Protein AF-A0A969UZ25-F1 (afdb_monomer_lite)

Secondary structure (DSSP, 8-state):
------------HHHHHHHHHHHHHHHHTT--SHHHHHHHHHHHHHHHHHHHTS-TTSTTHHHHHHHHHHHHHHHHHHHTT-

Foldseek 3Di:
DDDPPDPDPPPQLQVLLVVLQVVLVVLVVPDPDLVSLVSSLVSLVSSLVSLVVHDPPDPCVVVSVVCNVVSVVSNVVSVVRD

pLDDT: mean 91.43, std 16.79, range [39.06, 98.88]

Radius of gyration: 15.26 Å; chains: 1; bounding box: 50×14×36 Å

Structure (mmCIF, N/CA/C/O backbone):
data_AF-A0A969UZ25-F1
#
_entry.id   AF-A0A969UZ25-F1
#
loop_
_atom_site.group_PDB
_atom_site.id
_atom_site.type_symbol
_atom_site.label_atom_id
_atom_site.label_alt_id
_atom_site.label_comp_id
_atom_site.label_asym_id
_atom_site.label_entity_id
_atom_site.label_seq_id
_atom_site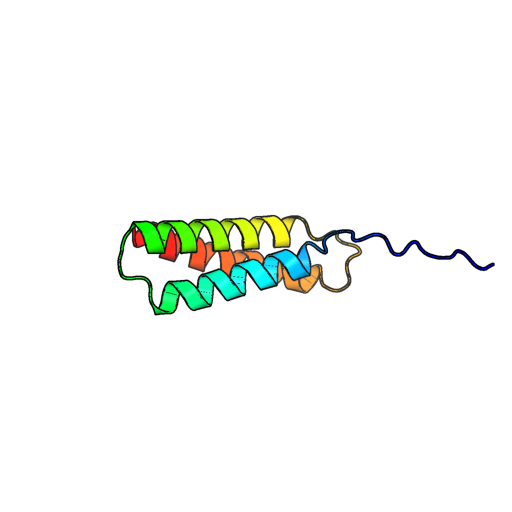.pdbx_PDB_ins_code
_atom_site.Cartn_x
_atom_site.Cartn_y
_atom_site.Cartn_z
_atom_site.occupancy
_atom_site.B_iso_or_equiv
_atom_site.auth_seq_id
_atom_site.auth_comp_id
_atom_site.auth_asym_id
_atom_site.auth_atom_id
_atom_site.pdbx_PDB_model_num
ATOM 1 N N . MET A 1 1 ? 37.492 0.922 -21.437 1.00 39.06 1 MET A N 1
ATOM 2 C CA . MET A 1 1 ? 36.050 1.140 -21.213 1.00 39.06 1 MET A CA 1
ATOM 3 C C . MET A 1 1 ? 35.747 0.717 -19.791 1.00 39.06 1 MET A C 1
ATOM 5 O O . MET A 1 1 ? 35.505 -0.452 -19.545 1.00 39.06 1 MET A O 1
ATOM 9 N N . THR A 1 2 ? 35.876 1.635 -18.844 1.00 48.06 2 THR A N 1
ATOM 10 C CA . THR A 1 2 ? 35.474 1.413 -17.453 1.00 48.06 2 THR A CA 1
ATOM 11 C C . THR A 1 2 ? 34.769 2.683 -17.030 1.00 48.06 2 THR A C 1
ATOM 13 O O . THR A 1 2 ? 35.412 3.632 -16.588 1.00 48.06 2 THR A O 1
ATOM 16 N N . SER A 1 3 ? 33.464 2.731 -17.276 1.00 47.00 3 SER A N 1
ATOM 17 C CA . SER A 1 3 ? 32.610 3.700 -16.606 1.00 47.00 3 SER A CA 1
ATOM 18 C C . SER A 1 3 ? 32.381 3.164 -15.195 1.00 47.00 3 SER A C 1
ATOM 20 O O . SER A 1 3 ? 31.884 2.044 -15.060 1.00 47.00 3 SER A O 1
ATOM 22 N N . PRO A 1 4 ? 32.789 3.885 -14.142 1.00 52.75 4 PRO A N 1
ATOM 23 C CA . PRO A 1 4 ? 32.277 3.616 -12.817 1.00 52.75 4 PRO A CA 1
ATOM 24 C C . PRO A 1 4 ? 30.854 4.172 -12.812 1.00 52.75 4 PRO A C 1
ATOM 26 O O . PRO A 1 4 ? 30.675 5.386 -12.758 1.00 52.75 4 PRO A O 1
ATOM 29 N N . ASP A 1 5 ? 29.841 3.317 -12.929 1.00 44.06 5 ASP A N 1
ATOM 30 C CA . ASP A 1 5 ? 28.471 3.754 -12.666 1.00 44.06 5 ASP A CA 1
ATOM 31 C C . ASP A 1 5 ? 28.319 3.987 -11.160 1.00 44.06 5 ASP A C 1
ATOM 33 O O . ASP A 1 5 ? 28.041 3.095 -10.363 1.00 44.06 5 ASP A O 1
ATOM 37 N N . THR A 1 6 ? 28.676 5.212 -10.783 1.00 45.78 6 THR A N 1
ATOM 38 C CA . THR A 1 6 ? 27.994 6.086 -9.837 1.00 45.78 6 THR A CA 1
ATOM 39 C C . THR A 1 6 ? 27.065 5.359 -8.863 1.00 45.78 6 THR A C 1
ATOM 41 O O . THR A 1 6 ? 25.856 5.262 -9.055 1.00 45.78 6 THR A O 1
ATOM 44 N N . THR A 1 7 ? 27.634 4.918 -7.746 1.00 45.66 7 THR A N 1
ATOM 45 C CA . THR A 1 7 ? 26.919 4.686 -6.490 1.00 45.66 7 THR A CA 1
ATOM 46 C C . THR A 1 7 ? 26.287 6.000 -6.018 1.00 45.66 7 THR A C 1
ATOM 48 O O . THR A 1 7 ? 26.858 6.720 -5.201 1.00 45.66 7 THR A O 1
ATOM 51 N N . ALA A 1 8 ? 25.125 6.340 -6.564 1.00 44.91 8 ALA A N 1
ATOM 52 C CA . ALA A 1 8 ? 24.243 7.378 -6.062 1.00 44.91 8 ALA A CA 1
ATOM 53 C C . ALA A 1 8 ? 22.880 6.735 -5.822 1.00 44.91 8 ALA A C 1
ATOM 55 O O . ALA A 1 8 ? 22.284 6.172 -6.737 1.00 44.91 8 ALA A O 1
ATOM 56 N N . THR A 1 9 ? 22.438 6.805 -4.570 1.00 47.66 9 THR A N 1
ATOM 57 C CA . THR A 1 9 ? 21.123 6.464 -4.018 1.00 47.66 9 THR A CA 1
ATOM 58 C C . THR A 1 9 ? 19.971 7.064 -4.836 1.00 47.66 9 THR A C 1
ATOM 60 O O . THR A 1 9 ? 19.298 7.993 -4.403 1.00 47.66 9 THR A O 1
ATOM 63 N N . SER A 1 10 ? 19.737 6.560 -6.043 1.00 58.34 10 SER A N 1
ATOM 64 C CA . SER A 1 10 ? 18.487 6.786 -6.756 1.00 58.34 10 SER A CA 1
ATOM 65 C C . SER A 1 10 ? 17.470 5.893 -6.062 1.00 58.34 10 SER A C 1
ATOM 67 O O . SER A 1 10 ? 17.621 4.671 -6.082 1.00 58.34 10 SER A O 1
ATOM 69 N N . ALA A 1 11 ? 16.518 6.490 -5.344 1.00 73.75 11 ALA A N 1
ATOM 70 C CA . ALA A 1 11 ? 15.431 5.744 -4.722 1.00 73.75 11 ALA A CA 1
ATOM 71 C C . ALA A 1 11 ? 14.752 4.898 -5.809 1.00 73.75 11 ALA A C 1
ATOM 73 O O . ALA A 1 11 ? 14.263 5.447 -6.794 1.00 73.75 11 ALA A O 1
ATOM 74 N N . ASP A 1 12 ? 14.804 3.572 -5.672 1.00 93.19 12 ASP A N 1
ATOM 75 C CA . ASP A 1 12 ? 14.179 2.660 -6.624 1.00 93.19 12 ASP A CA 1
ATOM 76 C C . ASP A 1 12 ? 12.658 2.700 -6.408 1.00 93.19 12 ASP A C 1
ATOM 78 O O . ASP A 1 12 ? 12.195 2.227 -5.363 1.00 93.19 12 ASP A O 1
ATOM 82 N N . PRO A 1 13 ? 11.865 3.241 -7.352 1.00 96.00 13 PRO A N 1
ATOM 83 C CA . PRO A 1 13 ? 10.421 3.372 -7.179 1.00 96.00 13 PRO A CA 1
ATOM 84 C C . PRO A 1 13 ? 9.745 2.016 -6.949 1.00 96.00 13 PRO A C 1
ATOM 86 O O . PRO A 1 13 ? 8.771 1.927 -6.206 1.00 96.00 13 PRO A O 1
ATOM 89 N N . PHE A 1 14 ? 10.281 0.926 -7.509 1.00 97.25 14 PHE A N 1
ATOM 90 C CA . PHE A 1 14 ? 9.718 -0.399 -7.268 1.00 97.25 14 PHE A CA 1
ATOM 91 C C . PHE A 1 14 ? 9.890 -0.819 -5.802 1.00 97.25 14 PHE A C 1
ATOM 93 O O . PHE A 1 14 ? 8.928 -1.234 -5.151 1.00 97.25 14 PHE A O 1
ATOM 100 N N . ARG A 1 15 ? 11.102 -0.688 -5.255 1.00 97.12 15 ARG A N 1
ATOM 101 C CA . ARG A 1 15 ? 11.382 -0.967 -3.844 1.00 97.12 15 ARG A CA 1
ATOM 102 C C . ARG A 1 15 ? 10.562 -0.082 -2.909 1.00 97.12 15 ARG A C 1
ATOM 104 O O . ARG A 1 15 ? 9.992 -0.608 -1.955 1.00 97.12 15 ARG A O 1
ATOM 111 N N . GLU A 1 16 ? 10.472 1.217 -3.181 1.00 97.75 16 GLU A N 1
ATOM 112 C CA . GLU A 1 16 ? 9.685 2.147 -2.361 1.00 97.75 16 GLU A CA 1
ATOM 113 C C . GLU A 1 16 ? 8.199 1.772 -2.359 1.00 97.75 16 GLU A C 1
ATOM 115 O O . GLU A 1 16 ? 7.568 1.727 -1.300 1.00 97.75 16 GLU A O 1
ATOM 120 N N . ALA A 1 17 ? 7.656 1.379 -3.515 1.00 98.19 17 ALA A N 1
ATOM 121 C CA . ALA A 1 17 ? 6.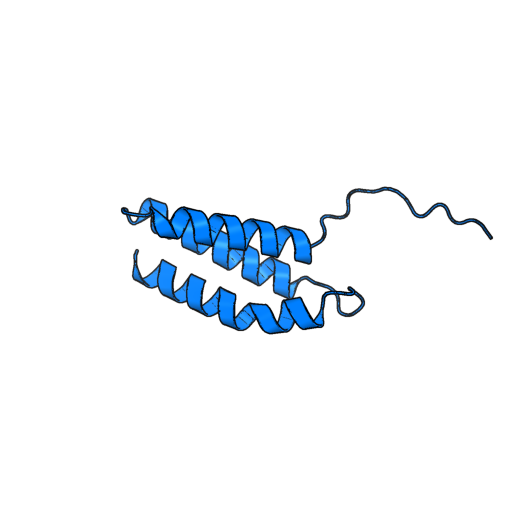288 0.893 -3.603 1.00 98.19 17 ALA A CA 1
ATOM 122 C C . ALA A 1 17 ? 6.043 -0.365 -2.761 1.00 98.19 17 ALA A C 1
ATOM 124 O O . ALA A 1 17 ? 5.038 -0.461 -2.057 1.00 98.19 17 ALA A O 1
ATOM 125 N N . VAL A 1 18 ? 6.952 -1.343 -2.824 1.00 98.19 18 VAL A N 1
ATOM 126 C CA . VAL A 1 18 ? 6.844 -2.589 -2.048 1.00 98.19 18 VAL A CA 1
ATOM 127 C C . VAL A 1 18 ? 6.966 -2.317 -0.548 1.00 98.19 18 VAL A C 1
ATOM 129 O O . VAL A 1 18 ? 6.217 -2.900 0.239 1.00 98.19 18 VAL A O 1
ATOM 132 N N . ASN A 1 19 ? 7.858 -1.411 -0.141 1.00 98.44 19 ASN A N 1
ATOM 133 C CA . ASN A 1 19 ? 8.002 -1.000 1.255 1.00 98.44 19 ASN A CA 1
ATOM 134 C C . ASN A 1 19 ? 6.715 -0.345 1.779 1.00 98.44 19 ASN A C 1
ATOM 136 O O . ASN A 1 19 ? 6.266 -0.677 2.877 1.00 98.44 19 ASN A O 1
ATOM 140 N N . ALA A 1 20 ? 6.114 0.565 1.007 1.00 98.69 20 ALA A N 1
ATOM 141 C CA . ALA A 1 20 ? 4.864 1.228 1.373 1.00 98.69 20 ALA A CA 1
ATOM 142 C C . ALA A 1 20 ? 3.698 0.228 1.460 1.00 98.69 20 ALA A C 1
ATOM 144 O O . ALA A 1 20 ? 3.014 0.179 2.478 1.00 98.69 20 ALA A O 1
ATOM 145 N N . ALA A 1 21 ? 3.542 -0.648 0.461 1.00 98.69 21 ALA A N 1
ATOM 146 C CA . ALA A 1 21 ? 2.515 -1.693 0.452 1.00 98.69 21 ALA A CA 1
ATOM 147 C C . ALA A 1 21 ? 2.642 -2.662 1.639 1.00 98.69 21 ALA A C 1
ATOM 149 O O . ALA A 1 21 ? 1.646 -3.040 2.251 1.00 98.69 21 ALA A O 1
ATOM 150 N N . THR A 1 22 ? 3.871 -3.045 1.997 1.00 98.75 22 THR A N 1
ATOM 151 C CA . THR A 1 22 ? 4.129 -3.927 3.146 1.00 98.75 22 THR A CA 1
ATOM 152 C C . THR A 1 22 ? 3.728 -3.254 4.457 1.00 98.75 22 THR A C 1
ATOM 154 O O . THR A 1 22 ? 3.082 -3.874 5.299 1.00 98.75 22 THR A O 1
ATOM 157 N N . GLN A 1 23 ? 4.074 -1.976 4.629 1.00 98.75 23 GLN A N 1
ATOM 158 C CA . GLN A 1 23 ? 3.664 -1.200 5.801 1.00 98.75 23 GLN A CA 1
ATOM 159 C C . GLN A 1 23 ? 2.142 -1.037 5.864 1.00 98.75 23 GLN A C 1
ATOM 161 O O . GLN A 1 23 ? 1.563 -1.252 6.926 1.00 98.75 23 GLN A O 1
ATOM 166 N N . ALA A 1 24 ? 1.501 -0.731 4.731 1.00 98.75 24 ALA A N 1
ATOM 167 C CA . ALA A 1 24 ? 0.051 -0.602 4.636 1.00 98.75 24 ALA A CA 1
ATOM 168 C C . ALA A 1 24 ? -0.650 -1.899 5.056 1.00 98.75 24 ALA A C 1
ATOM 170 O O . ALA A 1 24 ? -1.549 -1.876 5.892 1.00 98.75 24 ALA A O 1
ATOM 171 N N . ALA A 1 25 ? -0.197 -3.038 4.521 1.00 98.69 25 ALA A N 1
ATOM 172 C CA . ALA A 1 25 ? -0.748 -4.348 4.839 1.00 98.69 25 ALA A CA 1
ATOM 173 C C . ALA A 1 25 ? -0.588 -4.694 6.325 1.00 98.69 25 ALA A C 1
ATOM 175 O O . ALA A 1 25 ? -1.553 -5.122 6.949 1.00 98.69 25 ALA A O 1
ATOM 176 N N . ASN A 1 26 ? 0.595 -4.463 6.903 1.00 98.69 26 ASN A N 1
ATOM 177 C CA . ASN A 1 26 ? 0.841 -4.725 8.323 1.00 98.69 26 ASN A CA 1
ATOM 178 C C . ASN A 1 26 ? -0.027 -3.839 9.226 1.00 98.69 26 ASN A C 1
ATOM 180 O O . ASN A 1 26 ? -0.601 -4.330 10.194 1.00 98.69 26 ASN A O 1
ATOM 184 N N . LEU A 1 27 ? -0.151 -2.546 8.909 1.00 98.62 27 LEU A N 1
ATOM 185 C CA . LEU A 1 27 ? -0.965 -1.622 9.697 1.00 98.62 27 LEU A CA 1
ATOM 186 C C . LEU A 1 27 ? -2.460 -1.953 9.591 1.00 98.62 27 LEU A C 1
ATOM 188 O O . LEU A 1 27 ? -3.160 -1.948 10.601 1.00 98.62 27 LEU A O 1
ATOM 192 N N . ALA A 1 28 ? -2.939 -2.317 8.398 1.00 98.25 28 ALA A N 1
ATOM 193 C CA . ALA A 1 28 ? -4.332 -2.699 8.166 1.00 98.25 28 ALA A CA 1
ATOM 194 C C . ALA A 1 28 ? -4.777 -3.904 9.010 1.00 98.25 28 ALA A C 1
ATOM 196 O O . ALA A 1 28 ? -5.958 -4.031 9.317 1.00 98.25 28 ALA A O 1
ATOM 197 N N . GLN A 1 29 ? -3.850 -4.785 9.405 1.00 98.19 29 GLN A N 1
ATOM 198 C CA . GLN A 1 29 ? -4.165 -5.935 10.260 1.00 98.19 29 GLN A CA 1
ATOM 199 C C . GLN A 1 29 ? -4.559 -5.541 11.687 1.00 98.19 29 GLN A C 1
ATOM 201 O O . GLN A 1 29 ? -5.238 -6.317 12.358 1.00 98.19 29 GLN A O 1
ATOM 206 N N . THR A 1 30 ? -4.120 -4.375 12.163 1.00 97.69 30 THR A N 1
ATOM 207 C CA . THR A 1 30 ? -4.345 -3.915 13.541 1.00 97.69 30 THR A CA 1
ATOM 208 C C . THR A 1 30 ? -5.091 -2.586 13.619 1.00 97.69 30 THR A C 1
ATOM 210 O O . THR A 1 30 ? -5.262 -2.070 14.716 1.00 97.69 30 THR A O 1
ATOM 213 N N . ALA A 1 31 ? -5.495 -2.007 12.487 1.00 97.69 31 ALA A N 1
ATOM 214 C CA . ALA A 1 31 ? -6.191 -0.727 12.442 1.00 97.69 31 ALA A CA 1
ATOM 215 C C . ALA A 1 31 ? -7.609 -0.848 13.027 1.00 97.69 31 ALA A C 1
ATOM 217 O O . ALA A 1 31 ? -8.446 -1.581 12.499 1.00 97.69 31 ALA A O 1
ATOM 218 N N . ASP A 1 32 ? -7.881 -0.110 14.105 1.00 97.25 32 ASP A N 1
ATOM 219 C CA . ASP A 1 32 ? -9.190 -0.064 14.774 1.00 97.25 32 ASP A CA 1
ATOM 220 C C . ASP A 1 32 ? -9.821 1.339 14.805 1.00 97.25 32 ASP A C 1
ATOM 222 O O . ASP A 1 32 ? -10.944 1.499 15.282 1.00 97.25 32 ASP A O 1
ATOM 226 N N . SER A 1 33 ? -9.131 2.347 14.262 1.00 98.19 33 SER A N 1
ATOM 227 C CA . SER A 1 33 ? -9.582 3.739 14.243 1.00 98.19 33 SER A CA 1
ATOM 228 C C . SER A 1 33 ? -9.530 4.358 12.841 1.00 98.19 33 SER A C 1
ATOM 230 O O . SER A 1 33 ? -8.681 3.964 12.031 1.00 98.19 33 SER A O 1
ATOM 232 N N . PRO A 1 34 ? -10.384 5.357 12.545 1.00 97.88 34 PRO A N 1
ATOM 233 C CA . PRO A 1 34 ? -10.319 6.111 11.291 1.00 97.88 34 PRO A CA 1
ATOM 234 C C . PRO A 1 34 ? -8.931 6.709 11.031 1.00 97.88 34 PRO A C 1
ATOM 236 O O . PRO A 1 34 ? -8.440 6.700 9.907 1.00 97.88 34 PRO A O 1
ATOM 239 N N . GLU A 1 35 ? -8.238 7.173 12.071 1.00 97.94 35 GLU A N 1
ATOM 240 C CA . GLU A 1 35 ? -6.880 7.705 11.960 1.00 97.94 35 GLU A CA 1
ATOM 241 C C . GLU A 1 35 ? -5.870 6.639 11.510 1.00 97.94 35 GLU A C 1
ATOM 243 O O . GLU A 1 35 ? -4.994 6.930 10.691 1.00 97.94 35 GLU A O 1
ATOM 248 N N . ALA A 1 36 ? -5.994 5.400 12.001 1.00 98.19 36 ALA A N 1
ATOM 249 C CA . ALA A 1 36 ? -5.168 4.287 11.540 1.00 98.19 36 ALA A CA 1
ATOM 250 C C . ALA A 1 36 ? -5.499 3.919 10.085 1.00 98.19 36 ALA A C 1
ATOM 252 O O . ALA A 1 36 ? -4.589 3.726 9.279 1.00 98.19 36 ALA A O 1
ATOM 253 N N . TRP A 1 37 ? -6.782 3.896 9.717 1.00 98.56 37 TRP A N 1
ATOM 254 C CA . TRP A 1 37 ? -7.211 3.644 8.339 1.00 98.56 37 TRP A CA 1
ATOM 255 C C . TRP A 1 37 ? -6.768 4.735 7.359 1.00 98.56 37 TRP A C 1
ATOM 257 O O . TRP A 1 37 ? -6.402 4.415 6.228 1.00 98.56 37 TRP A O 1
ATOM 267 N N . SER A 1 38 ? -6.680 5.992 7.802 1.00 98.69 38 SER A N 1
ATOM 268 C CA . SER A 1 38 ? -6.108 7.084 7.003 1.00 98.69 38 SER A CA 1
ATOM 269 C C . SER A 1 38 ? -4.645 6.814 6.676 1.00 98.69 38 SER A C 1
ATOM 271 O O . SER A 1 38 ? -4.247 6.931 5.522 1.00 98.69 38 SER A O 1
ATOM 273 N N . GLN A 1 39 ? -3.853 6.373 7.657 1.00 98.62 39 GLN A N 1
ATOM 274 C CA . GLN A 1 39 ? -2.449 6.022 7.428 1.00 98.62 39 GLN A CA 1
ATOM 275 C C . GLN A 1 39 ? -2.302 4.815 6.492 1.00 98.62 39 GLN A C 1
ATOM 277 O O . GLN A 1 39 ? -1.419 4.801 5.635 1.00 98.62 39 GLN A O 1
ATOM 282 N N . VAL A 1 40 ? -3.176 3.808 6.613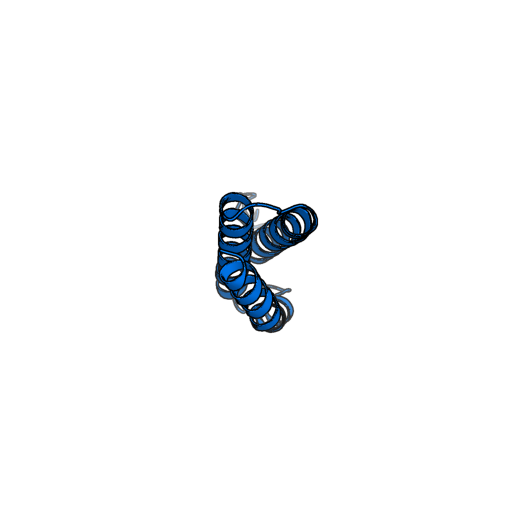 1.00 98.81 40 VAL A N 1
ATOM 283 C CA . VAL A 1 40 ? -3.219 2.671 5.677 1.00 98.81 40 VAL A CA 1
ATOM 284 C C . VAL A 1 40 ? -3.500 3.157 4.252 1.00 98.81 40 VAL A C 1
ATOM 286 O O . VAL A 1 40 ? -2.814 2.733 3.321 1.00 98.81 40 VAL A O 1
ATOM 289 N N . ALA A 1 41 ? -4.473 4.055 4.075 1.00 98.81 41 ALA A N 1
ATOM 290 C CA . ALA A 1 41 ? -4.803 4.635 2.777 1.00 98.81 41 ALA A CA 1
ATOM 291 C C . ALA A 1 41 ? -3.624 5.438 2.199 1.00 98.81 41 ALA A C 1
ATOM 293 O O . ALA A 1 41 ? -3.239 5.213 1.053 1.00 98.81 41 ALA A O 1
ATOM 294 N N . ASP A 1 42 ? -2.977 6.293 2.991 1.00 98.81 42 ASP A N 1
ATOM 295 C CA . ASP A 1 42 ? -1.816 7.077 2.546 1.00 98.81 42 ASP A CA 1
ATOM 296 C C . ASP A 1 42 ? -0.644 6.185 2.093 1.00 98.81 42 ASP A C 1
ATOM 298 O O . ASP A 1 4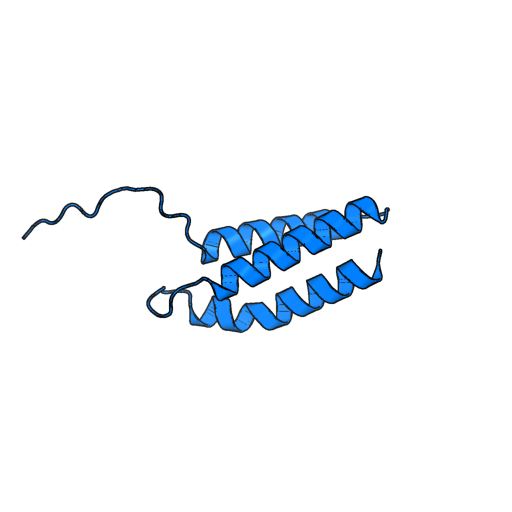2 ? 0.045 6.476 1.106 1.00 98.81 42 ASP A O 1
ATOM 302 N N . LEU A 1 43 ? -0.425 5.059 2.782 1.00 98.88 43 LEU A N 1
ATOM 303 C CA . LEU A 1 43 ? 0.599 4.080 2.417 1.00 98.88 43 LEU A CA 1
ATOM 304 C C . LEU A 1 43 ? 0.245 3.327 1.125 1.00 98.88 43 LEU A C 1
ATOM 306 O O . LEU A 1 43 ? 1.124 3.134 0.281 1.00 98.88 43 LEU A O 1
ATOM 310 N N . TRP A 1 44 ? -1.018 2.931 0.927 1.00 98.81 44 TRP A N 1
ATOM 311 C CA . TRP A 1 44 ? -1.449 2.310 -0.331 1.00 98.81 44 TRP A CA 1
ATOM 312 C C . TRP A 1 44 ? -1.383 3.279 -1.514 1.00 98.81 44 TRP A C 1
ATOM 314 O O . TRP A 1 44 ? -0.895 2.896 -2.577 1.00 98.81 44 TRP A O 1
ATOM 324 N N . ASP A 1 45 ? -1.793 4.536 -1.336 1.00 98.81 45 ASP A N 1
ATOM 325 C CA . ASP A 1 45 ? -1.656 5.587 -2.352 1.00 98.81 45 ASP A CA 1
ATOM 326 C C . ASP A 1 45 ? -0.183 5.819 -2.722 1.00 98.81 45 ASP A C 1
ATOM 328 O O . ASP A 1 45 ? 0.180 5.823 -3.904 1.00 98.81 45 ASP A O 1
ATOM 332 N N . SER A 1 46 ? 0.696 5.894 -1.720 1.00 98.75 46 SER A N 1
ATOM 333 C CA . SER A 1 46 ? 2.143 5.979 -1.936 1.00 98.75 46 SER A CA 1
ATOM 334 C C . SER A 1 46 ? 2.676 4.766 -2.704 1.00 98.75 46 SER A C 1
ATOM 336 O O . SER A 1 46 ? 3.497 4.925 -3.611 1.00 98.75 46 SER A O 1
ATOM 338 N N . ALA A 1 47 ? 2.200 3.556 -2.395 1.00 98.69 47 ALA A N 1
ATOM 339 C CA . ALA A 1 47 ? 2.588 2.344 -3.108 1.00 98.69 47 ALA A CA 1
ATOM 340 C C . ALA A 1 47 ? 2.149 2.370 -4.580 1.00 98.69 47 ALA A C 1
ATOM 342 O O . ALA A 1 47 ? 2.941 2.039 -5.464 1.00 98.69 47 ALA A O 1
ATOM 343 N N . VAL A 1 48 ? 0.915 2.803 -4.859 1.00 98.75 48 VAL A N 1
ATOM 344 C CA . VAL A 1 48 ? 0.388 2.955 -6.225 1.00 98.75 48 VAL A CA 1
ATOM 345 C C . VAL A 1 48 ? 1.216 3.966 -7.018 1.00 98.75 48 VAL A C 1
ATOM 347 O O . VAL A 1 48 ? 1.681 3.643 -8.113 1.00 98.75 48 VAL A O 1
ATOM 350 N N . LYS A 1 49 ? 1.451 5.161 -6.462 1.00 98.56 49 LYS A N 1
ATOM 351 C CA . LYS A 1 49 ? 2.231 6.226 -7.117 1.00 98.56 49 LYS A CA 1
ATOM 352 C C . LYS A 1 49 ? 3.649 5.773 -7.446 1.00 98.56 49 LYS A C 1
ATOM 354 O O . LYS A 1 49 ? 4.137 6.021 -8.546 1.00 98.56 49 LYS A O 1
ATOM 359 N N . ASN A 1 50 ? 4.294 5.062 -6.524 1.00 98.50 50 ASN A N 1
ATOM 360 C CA . ASN A 1 50 ? 5.631 4.533 -6.758 1.00 98.50 50 ASN A CA 1
ATOM 361 C C . ASN A 1 50 ? 5.635 3.408 -7.810 1.00 98.50 50 ASN A C 1
ATOM 363 O O . ASN A 1 50 ? 6.501 3.421 -8.677 1.00 98.50 50 ASN A O 1
ATOM 367 N N . MET A 1 51 ? 4.646 2.498 -7.835 1.00 98.31 51 MET A N 1
ATOM 368 C CA . MET A 1 51 ? 4.540 1.498 -8.916 1.00 98.31 51 MET A CA 1
ATOM 369 C C . MET A 1 51 ? 4.332 2.146 -10.292 1.00 98.31 51 MET A C 1
ATOM 371 O O . MET A 1 51 ? 4.903 1.688 -11.281 1.00 98.31 51 MET A O 1
ATOM 375 N N . GLN A 1 52 ? 3.547 3.225 -10.364 1.00 98.19 52 GLN A N 1
ATOM 376 C CA . GLN A 1 52 ? 3.349 4.001 -11.594 1.00 98.19 52 GLN A CA 1
ATOM 377 C C . GLN A 1 52 ? 4.629 4.713 -12.052 1.00 98.19 52 GLN A C 1
ATOM 379 O O . GLN A 1 52 ? 4.837 4.874 -13.253 1.00 98.19 52 GLN A O 1
ATOM 384 N N . ALA A 1 53 ? 5.486 5.119 -11.113 1.00 97.44 53 ALA A N 1
ATOM 385 C CA . ALA A 1 53 ? 6.747 5.802 -11.387 1.00 97.44 53 ALA A CA 1
ATOM 386 C C . ALA A 1 53 ? 7.886 4.863 -11.826 1.00 97.44 53 ALA A C 1
ATOM 388 O O . ALA A 1 53 ? 8.959 5.343 -12.196 1.00 97.44 53 ALA A O 1
ATOM 389 N N . VAL A 1 54 ? 7.686 3.539 -11.794 1.00 97.06 54 VAL A N 1
ATOM 390 C CA . VAL A 1 54 ? 8.689 2.576 -12.269 1.00 97.06 54 VAL A CA 1
ATOM 391 C C . VAL A 1 54 ? 8.912 2.772 -13.776 1.00 97.06 54 VAL A C 1
ATOM 393 O O . VAL A 1 54 ? 7.954 2.653 -14.544 1.00 97.06 54 VAL A O 1
ATOM 396 N N . PRO A 1 55 ? 10.148 3.056 -14.233 1.00 96.31 55 PRO A N 1
ATOM 397 C CA . PRO A 1 55 ? 10.412 3.282 -15.650 1.00 96.31 55 PRO A CA 1
ATOM 398 C C . PRO A 1 55 ? 10.301 1.980 -16.450 1.00 96.31 55 PRO A C 1
ATOM 400 O O . PRO A 1 55 ? 10.553 0.898 -15.926 1.00 96.31 55 PRO A O 1
ATOM 403 N N . SER A 1 56 ? 9.969 2.082 -17.738 1.00 95.69 56 SER A N 1
ATOM 404 C CA . SER A 1 56 ? 9.758 0.922 -18.619 1.00 95.69 56 SER A CA 1
ATOM 405 C C . SER A 1 56 ? 11.003 0.059 -18.850 1.00 95.69 56 SER A C 1
ATOM 407 O O . SER A 1 56 ? 10.868 -1.124 -19.137 1.00 95.69 56 SER A O 1
ATOM 409 N N . ASP A 1 57 ? 12.203 0.626 -18.698 1.00 94.94 57 ASP A N 1
ATOM 410 C CA . ASP A 1 57 ? 13.481 -0.102 -18.760 1.00 94.94 57 ASP A CA 1
ATOM 411 C C . ASP A 1 57 ? 13.814 -0.840 -17.445 1.00 94.94 57 ASP A C 1
ATOM 413 O O . ASP A 1 57 ? 14.725 -1.664 -17.384 1.00 94.94 57 ASP A O 1
ATOM 417 N N . HIS A 1 58 ? 13.062 -0.586 -16.366 1.00 95.38 58 HIS A N 1
ATOM 418 C CA . HIS A 1 58 ? 13.300 -1.243 -15.087 1.00 95.38 58 HIS A CA 1
ATOM 419 C C . HIS A 1 58 ? 12.984 -2.747 -15.179 1.00 95.38 58 HIS A C 1
ATOM 421 O O . HIS A 1 58 ? 11.893 -3.118 -15.619 1.00 95.38 58 HIS A O 1
ATOM 427 N N . PRO A 1 59 ? 13.835 -3.645 -14.643 1.00 95.75 59 PRO A N 1
ATOM 428 C CA . PRO A 1 59 ? 13.621 -5.098 -14.710 1.00 95.75 59 PRO A CA 1
ATOM 429 C C . PRO A 1 59 ? 12.340 -5.589 -14.014 1.00 95.75 59 PRO A C 1
ATOM 431 O O . PRO A 1 59 ? 11.953 -6.747 -14.160 1.00 95.75 59 PRO A O 1
ATOM 434 N N . ARG A 1 60 ? 11.688 -4.738 -13.211 1.00 97.38 60 ARG A N 1
ATOM 435 C CA . ARG A 1 60 ? 10.412 -5.030 -12.538 1.00 97.38 60 ARG A CA 1
ATOM 436 C C . ARG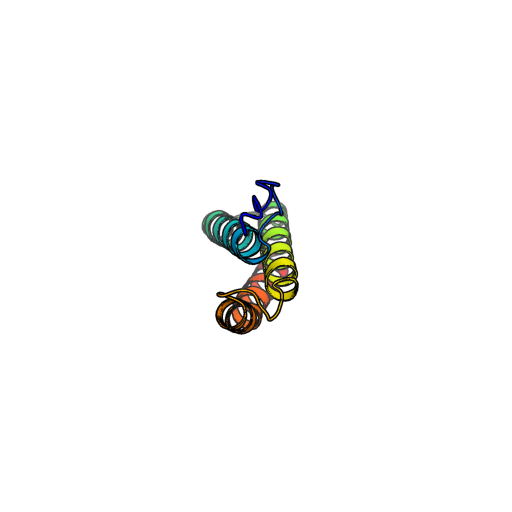 A 1 60 ? 9.229 -4.230 -13.078 1.00 97.38 60 ARG A C 1
ATOM 438 O O . ARG A 1 60 ? 8.186 -4.248 -12.436 1.00 97.38 60 ARG A O 1
ATOM 445 N N . TYR A 1 61 ? 9.363 -3.548 -14.214 1.00 97.69 61 TYR A N 1
ATOM 446 C CA . TYR A 1 61 ? 8.285 -2.735 -14.779 1.00 97.69 61 TYR A CA 1
ATOM 447 C C . TYR A 1 61 ? 6.977 -3.520 -14.941 1.00 97.69 61 TYR A C 1
ATOM 449 O O . TYR A 1 61 ? 5.955 -3.120 -14.389 1.00 97.69 61 TYR A O 1
ATOM 457 N N . ASP A 1 62 ? 7.019 -4.686 -15.591 1.00 98.00 62 ASP A N 1
ATOM 458 C CA . ASP A 1 62 ? 5.819 -5.507 -15.805 1.00 98.00 62 ASP A CA 1
ATOM 459 C C . ASP A 1 62 ? 5.158 -5.917 -14.485 1.00 98.00 62 ASP A C 1
ATOM 461 O O . ASP A 1 62 ? 3.937 -5.867 -14.342 1.00 98.00 62 ASP A O 1
ATOM 465 N N . VAL A 1 63 ? 5.971 -6.268 -13.484 1.00 98.19 63 VAL A N 1
ATOM 466 C CA . VAL A 1 63 ? 5.487 -6.611 -12.140 1.00 98.19 63 VAL A CA 1
ATOM 467 C C . VAL A 1 63 ? 4.843 -5.395 -11.474 1.00 98.19 63 VAL A C 1
ATOM 469 O O . VAL A 1 63 ? 3.787 -5.529 -10.861 1.00 98.19 63 VAL A O 1
ATOM 472 N N . ALA A 1 64 ? 5.448 -4.212 -11.607 1.00 98.25 64 ALA A N 1
ATOM 473 C CA . ALA A 1 64 ? 4.906 -2.972 -11.068 1.00 98.25 64 ALA A CA 1
ATOM 474 C C . ALA A 1 64 ? 3.528 -2.669 -11.664 1.00 98.25 64 ALA A C 1
ATOM 476 O O . ALA A 1 64 ? 2.563 -2.484 -10.923 1.00 98.25 64 ALA A O 1
ATOM 477 N N . GLN A 1 65 ? 3.411 -2.724 -12.994 1.00 98.38 65 GLN A N 1
ATOM 478 C CA . GLN A 1 65 ? 2.155 -2.474 -13.702 1.00 98.38 65 GLN A CA 1
ATOM 479 C C . GLN A 1 65 ? 1.060 -3.474 -13.311 1.00 98.38 65 GLN A C 1
ATOM 481 O O . GLN A 1 65 ? -0.089 -3.090 -13.098 1.00 98.38 65 GLN A O 1
ATOM 486 N N . GLN A 1 66 ? 1.417 -4.749 -13.139 1.00 98.50 66 GLN A N 1
ATOM 487 C CA . GLN A 1 66 ? 0.484 -5.785 -12.690 1.00 98.50 66 GLN A CA 1
ATOM 488 C C . GLN A 1 66 ? 0.004 -5.589 -11.243 1.00 98.50 66 GLN A C 1
ATOM 490 O O . GLN A 1 66 ? -1.103 -6.016 -10.914 1.00 98.50 66 GLN A O 1
ATOM 495 N N . LYS A 1 67 ? 0.807 -4.957 -10.376 1.00 98.19 67 LYS A N 1
ATOM 496 C CA . LYS A 1 67 ? 0.463 -4.719 -8.965 1.00 98.19 67 LYS A CA 1
ATOM 497 C C . LYS A 1 67 ? -0.417 -3.493 -8.734 1.00 98.19 67 LYS A C 1
ATOM 499 O O . LYS A 1 67 ? -1.160 -3.481 -7.755 1.00 98.19 67 LYS A O 1
ATOM 504 N N . ILE A 1 68 ? -0.402 -2.505 -9.629 1.00 98.69 68 ILE A N 1
ATOM 505 C CA . ILE A 1 68 ? -1.189 -1.266 -9.479 1.00 98.69 68 ILE A CA 1
ATOM 506 C C 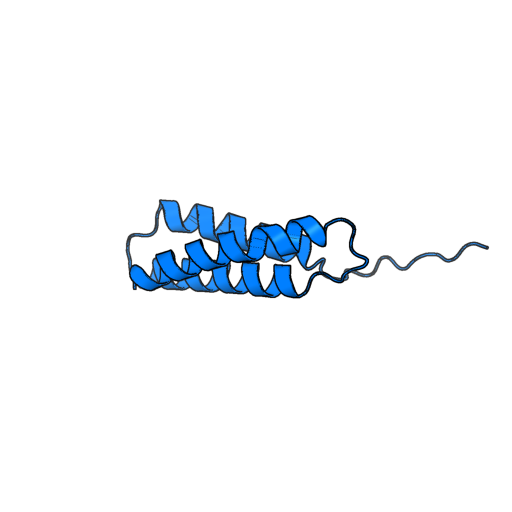. ILE A 1 68 ? -2.684 -1.535 -9.213 1.00 98.69 68 ILE A C 1
ATOM 508 O O . ILE A 1 68 ? -3.197 -0.995 -8.233 1.00 98.69 68 ILE A O 1
ATOM 512 N N . PRO A 1 69 ? -3.401 -2.378 -9.988 1.00 98.69 69 PRO A N 1
ATOM 513 C CA . PRO A 1 69 ? -4.828 -2.610 -9.749 1.00 98.69 69 PRO A CA 1
ATOM 514 C C . PRO A 1 69 ? -5.114 -3.291 -8.408 1.00 98.69 69 PRO A C 1
ATOM 516 O O . PRO A 1 69 ? -6.176 -3.089 -7.825 1.00 98.69 69 PRO A O 1
ATOM 519 N N . GLU A 1 70 ? -4.186 -4.116 -7.921 1.00 98.44 70 GLU A N 1
ATOM 520 C CA . GLU A 1 70 ? -4.298 -4.759 -6.614 1.00 98.44 70 GLU A CA 1
ATOM 521 C C . GLU A 1 70 ? -4.147 -3.723 -5.492 1.00 98.44 70 GLU A C 1
ATOM 523 O O . GLU A 1 70 ? -4.997 -3.648 -4.609 1.00 98.44 70 GLU A O 1
ATOM 528 N N . TYR A 1 71 ? -3.122 -2.872 -5.564 1.00 98.69 71 TYR A N 1
ATOM 529 C CA . TYR A 1 71 ? -2.890 -1.829 -4.561 1.00 98.69 71 TYR A CA 1
ATOM 530 C C . TYR A 1 71 ? -4.010 -0.787 -4.547 1.00 98.69 71 TYR A C 1
ATOM 532 O O . TYR A 1 71 ? -4.418 -0.351 -3.475 1.00 98.69 71 TYR A O 1
ATOM 540 N N . GLN A 1 72 ? -4.569 -0.455 -5.714 1.00 98.75 72 GLN A N 1
ATOM 541 C CA . GLN A 1 72 ? -5.724 0.434 -5.812 1.00 98.75 72 GLN A CA 1
ATOM 542 C C . GLN A 1 72 ? -6.945 -0.140 -5.080 1.00 98.75 72 GLN A C 1
ATOM 544 O O . GLN A 1 72 ? -7.615 0.581 -4.354 1.00 98.75 72 GLN A O 1
ATOM 549 N N . ARG A 1 73 ? -7.205 -1.451 -5.189 1.00 98.81 73 ARG A N 1
ATOM 550 C CA . ARG A 1 73 ? -8.308 -2.092 -4.450 1.00 98.81 73 ARG A CA 1
ATOM 551 C C . ARG A 1 73 ? -8.104 -2.040 -2.938 1.00 98.81 73 ARG A C 1
ATOM 553 O O . ARG A 1 73 ? -9.076 -1.884 -2.207 1.00 98.81 73 ARG A O 1
ATOM 560 N N . TYR A 1 74 ? -6.866 -2.184 -2.465 1.00 98.56 74 TYR A N 1
ATOM 561 C CA . TYR A 1 74 ? -6.571 -2.061 -1.038 1.00 98.56 74 TYR A CA 1
ATOM 562 C C . TYR A 1 74 ? -6.666 -0.613 -0.542 1.00 98.56 74 TYR A C 1
ATOM 564 O O . TYR A 1 74 ? -7.141 -0.396 0.571 1.00 98.56 74 TYR A O 1
ATOM 572 N N . LEU A 1 75 ? -6.290 0.366 -1.372 1.00 98.69 75 LEU A N 1
ATOM 573 C CA . LEU A 1 75 ? -6.540 1.783 -1.110 1.00 98.69 75 LEU A CA 1
ATOM 574 C C . LEU A 1 75 ? -8.040 2.060 -0.976 1.00 98.69 75 LEU A C 1
ATOM 576 O O . LEU A 1 75 ? -8.469 2.609 0.036 1.00 98.69 75 LEU A O 1
ATOM 580 N N . ASP A 1 76 ? -8.834 1.632 -1.958 1.00 98.69 76 ASP A N 1
ATOM 581 C CA . ASP A 1 76 ? -10.284 1.831 -1.958 1.00 98.69 76 ASP A CA 1
ATOM 582 C C . ASP A 1 76 ? -10.927 1.176 -0.723 1.00 98.69 76 ASP A C 1
ATOM 584 O O . ASP A 1 76 ? -11.812 1.752 -0.093 1.00 98.69 76 ASP A O 1
ATOM 588 N N . TYR A 1 77 ? -10.459 -0.018 -0.341 1.00 98.50 77 TYR A N 1
ATOM 589 C CA . TYR A 1 77 ? -10.895 -0.691 0.882 1.00 98.50 77 TYR A CA 1
ATOM 590 C C . TYR A 1 77 ? -10.554 0.118 2.139 1.00 98.50 77 TYR A C 1
ATOM 592 O O . TYR A 1 77 ? -11.427 0.318 2.979 1.00 98.50 77 TYR A O 1
ATOM 600 N N . ALA A 1 78 ? -9.320 0.616 2.267 1.00 98.38 78 ALA A N 1
ATOM 601 C CA . ALA A 1 78 ? -8.909 1.427 3.412 1.00 98.38 78 ALA A CA 1
ATOM 602 C C . ALA A 1 78 ? -9.726 2.726 3.520 1.00 98.38 78 ALA A C 1
ATOM 604 O O . ALA A 1 78 ? -10.138 3.104 4.612 1.00 98.38 78 ALA A O 1
ATOM 605 N N . GLN A 1 79 ? -10.034 3.368 2.390 1.00 98.19 79 GLN A N 1
ATOM 606 C CA . GLN A 1 79 ? -10.867 4.574 2.347 1.00 98.19 79 GLN A CA 1
ATOM 607 C C . GLN A 1 79 ? -12.317 4.329 2.785 1.00 98.19 79 GLN A C 1
ATOM 609 O O . GLN A 1 79 ? -12.954 5.244 3.292 1.00 98.19 79 GLN A O 1
ATOM 614 N N . GLN A 1 80 ? -12.844 3.111 2.622 1.00 98.12 80 GLN A N 1
ATOM 615 C CA . GLN A 1 80 ? -14.180 2.741 3.112 1.00 98.12 80 GLN A CA 1
ATOM 616 C C . GLN A 1 80 ? -14.240 2.555 4.635 1.00 98.12 80 GLN A C 1
ATOM 618 O O . GLN A 1 80 ? -15.337 2.439 5.176 1.00 98.12 80 GLN A O 1
ATOM 623 N N . GLN A 1 81 ? -13.090 2.468 5.311 1.00 96.12 81 GLN A N 1
ATOM 624 C CA . GLN A 1 81 ? -13.000 2.306 6.766 1.00 96.12 81 GLN A CA 1
ATOM 625 C C . GLN A 1 81 ? -12.823 3.640 7.519 1.00 96.12 81 GLN A C 1
ATOM 627 O O . GLN A 1 81 ? -12.771 3.634 8.750 1.00 96.12 81 GLN A O 1
ATOM 632 N N . LEU A 1 82 ? -12.704 4.759 6.792 1.00 90.06 82 LEU A N 1
ATOM 633 C CA . LEU A 1 82 ? -12.710 6.123 7.336 1.00 90.06 82 LEU A CA 1
ATOM 634 C C . LEU A 1 82 ? -14.121 6.542 7.764 1.00 90.06 82 LEU A C 1
ATOM 636 O O . LEU A 1 82 ? -14.233 7.168 8.842 1.00 90.06 82 LEU A O 1
#

Sequence (82 aa):
MTSPDTTATSADPFREAVNAATQAANLAQTADSPEAWSQVADLWDSAVKNMQAVPSDHPRYDVAQQKIPEYQRYLDYAQQQL